Protein AF-A0A399FBV4-F1 (afdb_monomer_lite)

Foldseek 3Di:
DLVVLLVCCVVPVDDLVVSCVVVVHDSVVSVCSNVVVVVVVD

Structure (mmCIF, N/CA/C/O backbone):
data_AF-A0A399FBV4-F1
#
_entry.id   AF-A0A399FBV4-F1
#
loop_
_atom_site.group_PDB
_atom_site.id
_atom_site.type_symbol
_atom_site.label_atom_id
_atom_site.label_alt_id
_atom_site.label_comp_id
_atom_site.label_asym_id
_atom_site.label_entity_id
_atom_site.label_seq_id
_atom_site.pdbx_PDB_ins_code
_atom_site.Cartn_x
_atom_site.Cartn_y
_atom_site.Cartn_z
_atom_site.occupancy
_atom_site.B_iso_or_equiv
_atom_site.auth_seq_id
_atom_site.auth_comp_id
_atom_site.auth_asym_id
_atom_site.auth_atom_id
_atom_site.pdbx_PDB_model_num
ATOM 1 N N . MET A 1 1 ? -8.268 1.279 -10.952 1.00 73.69 1 MET A N 1
ATOM 2 C CA . MET A 1 1 ? -7.720 -0.027 -10.516 1.00 73.69 1 MET A CA 1
ATOM 3 C C . MET A 1 1 ? -6.944 0.096 -9.205 1.00 73.69 1 MET A C 1
ATOM 5 O O . MET A 1 1 ? -7.410 -0.412 -8.198 1.00 73.69 1 MET A O 1
ATOM 9 N N . ARG A 1 2 ? -5.824 0.841 -9.187 1.00 78.69 2 ARG A N 1
ATOM 10 C CA . ARG A 1 2 ? -4.969 1.023 -8.000 1.00 78.69 2 ARG A CA 1
ATOM 11 C C . ARG A 1 2 ? -5.695 1.567 -6.766 1.00 78.69 2 ARG A C 1
ATOM 13 O O . ARG A 1 2 ? -5.561 0.981 -5.701 1.00 78.69 2 ARG A O 1
ATOM 20 N N . ALA A 1 3 ? -6.448 2.660 -6.914 1.00 82.31 3 ALA A N 1
ATOM 21 C CA . ALA A 1 3 ? -7.178 3.277 -5.802 1.00 82.31 3 ALA A CA 1
ATOM 22 C C . ALA A 1 3 ? -8.182 2.296 -5.175 1.00 82.31 3 ALA A C 1
ATOM 24 O O . ALA A 1 3 ? -8.046 1.988 -4.001 1.00 82.31 3 ALA A O 1
ATOM 25 N N . ARG A 1 4 ? -9.048 1.674 -5.991 1.00 85.25 4 ARG A N 1
ATOM 26 C CA . ARG A 1 4 ? -9.993 0.635 -5.542 1.00 85.25 4 ARG A CA 1
ATOM 27 C C . ARG A 1 4 ? -9.336 -0.512 -4.772 1.00 85.25 4 ARG A C 1
ATOM 29 O O . ARG A 1 4 ? -9.857 -0.887 -3.733 1.00 85.25 4 ARG A O 1
ATOM 36 N N . LEU A 1 5 ? -8.196 -1.037 -5.237 1.00 87.88 5 LEU A N 1
ATOM 37 C CA . LEU A 1 5 ? -7.481 -2.097 -4.515 1.00 87.88 5 LEU A CA 1
ATOM 38 C C . LEU A 1 5 ? -7.018 -1.620 -3.135 1.00 87.88 5 LEU A C 1
ATOM 40 O O . LEU A 1 5 ? -7.196 -2.328 -2.151 1.00 87.88 5 LEU A O 1
ATOM 44 N N . VAL A 1 6 ? -6.426 -0.425 -3.056 1.00 85.44 6 VAL A N 1
ATOM 45 C CA . VAL A 1 6 ? -5.915 0.132 -1.794 1.00 85.44 6 VAL A CA 1
ATOM 46 C C . VAL A 1 6 ? -7.052 0.511 -0.843 1.00 85.44 6 VAL A C 1
ATOM 48 O O . VAL A 1 6 ? -6.938 0.298 0.361 1.00 85.44 6 VAL A O 1
ATOM 51 N N . GLU A 1 7 ? -8.153 1.042 -1.368 1.00 88.50 7 GLU A N 1
ATOM 52 C CA . GLU A 1 7 ? -9.360 1.348 -0.604 1.00 88.50 7 GLU A CA 1
ATOM 53 C C . GLU A 1 7 ? -10.009 0.077 -0.061 1.00 88.50 7 GLU A C 1
ATOM 55 O O . GLU A 1 7 ? -10.317 0.020 1.122 1.00 88.50 7 GLU A O 1
ATOM 60 N N . GLU A 1 8 ? -10.148 -0.968 -0.877 1.00 88.44 8 GLU A N 1
ATOM 61 C CA . GLU A 1 8 ? -10.703 -2.249 -0.439 1.00 88.44 8 GLU A CA 1
ATOM 62 C C . GLU A 1 8 ? -9.773 -2.940 0.565 1.00 88.44 8 GLU A C 1
ATOM 64 O O . GLU A 1 8 ? -10.243 -3.432 1.586 1.00 88.44 8 GLU A O 1
ATOM 69 N N . TYR A 1 9 ? -8.453 -2.897 0.352 1.00 87.12 9 TYR A N 1
ATOM 70 C CA . TYR A 1 9 ? -7.461 -3.351 1.332 1.00 87.12 9 TYR A CA 1
ATOM 71 C C . TYR A 1 9 ? -7.604 -2.615 2.670 1.00 87.12 9 TYR A C 1
ATOM 73 O O . TYR A 1 9 ? -7.578 -3.242 3.724 1.00 87.12 9 TYR A O 1
ATOM 81 N N . ARG A 1 10 ? -7.801 -1.291 2.645 1.00 83.25 10 ARG A N 1
ATOM 82 C CA . ARG A 1 10 ? -8.010 -0.477 3.852 1.00 83.25 10 ARG A CA 1
ATOM 83 C C . ARG A 1 10 ? -9.355 -0.732 4.531 1.00 83.25 10 ARG A C 1
ATOM 85 O O . ARG A 1 10 ? -9.400 -0.726 5.753 1.00 83.25 10 ARG A O 1
ATOM 92 N N . GLN A 1 11 ? -10.426 -0.925 3.765 1.00 87.50 11 GLN A N 1
ATOM 93 C CA . GLN A 1 11 ? -11.773 -1.134 4.304 1.00 87.50 11 GLN A CA 1
ATOM 94 C C . GLN A 1 11 ? -11.973 -2.549 4.848 1.00 87.50 11 GLN A C 1
ATOM 96 O O . GLN A 1 11 ? -12.633 -2.726 5.865 1.00 87.50 11 GLN A O 1
ATOM 101 N N . THR A 1 12 ? -11.422 -3.556 4.169 1.00 85.06 12 THR A N 1
ATOM 102 C CA . THR A 1 12 ? -11.667 -4.970 4.490 1.00 85.06 12 THR A C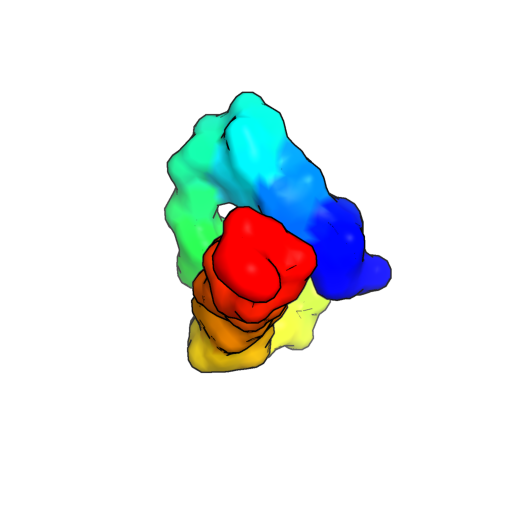A 1
ATOM 103 C C . THR A 1 12 ? -10.526 -5.620 5.265 1.00 85.06 12 THR A C 1
ATOM 105 O O . THR A 1 12 ? -10.734 -6.652 5.893 1.00 85.06 12 THR A O 1
ATOM 108 N N . GLY A 1 13 ? -9.307 -5.073 5.187 1.00 81.94 13 GLY A N 1
ATOM 109 C CA . GLY A 1 13 ? -8.105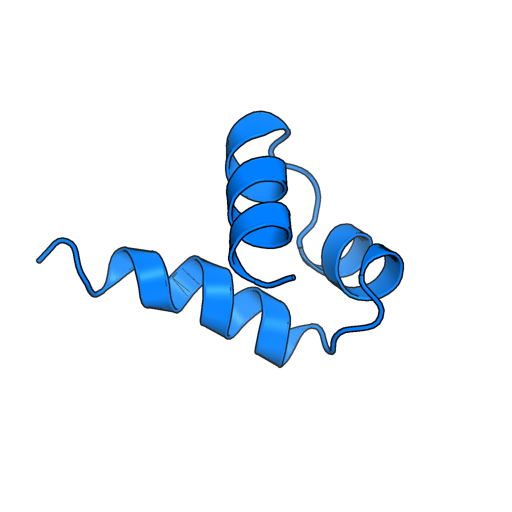 -5.739 5.696 1.00 81.94 13 GLY A CA 1
ATOM 110 C C . GLY A 1 13 ? -7.779 -7.051 4.971 1.00 81.94 13 GLY A C 1
ATOM 111 O O . GLY A 1 13 ? -7.004 -7.857 5.485 1.00 81.94 13 GLY A O 1
ATOM 112 N N . ALA A 1 14 ? -8.383 -7.303 3.802 1.00 84.06 14 ALA A N 1
ATOM 113 C CA . ALA A 1 14 ? -8.207 -8.549 3.069 1.00 84.06 14 ALA A CA 1
ATOM 114 C C . ALA A 1 14 ? -6.754 -8.755 2.623 1.00 84.06 14 ALA A C 1
ATOM 116 O O . ALA A 1 14 ? -6.016 -7.809 2.349 1.00 84.06 14 ALA A O 1
ATOM 117 N N . SER A 1 15 ? -6.353 -10.022 2.490 1.00 87.12 15 SER A N 1
ATOM 118 C CA . SER A 1 15 ? -5.014 -10.368 2.013 1.00 87.12 15 SER A CA 1
ATOM 119 C C . SER A 1 15 ? -4.713 -9.733 0.657 1.00 87.12 15 SER A C 1
ATOM 121 O O . SER A 1 15 ? -5.456 -9.894 -0.314 1.00 87.12 15 SER A O 1
ATOM 123 N N . LEU A 1 16 ? -3.562 -9.066 0.598 1.00 85.25 16 LEU A N 1
ATOM 124 C CA . LEU A 1 16 ? -3.047 -8.379 -0.584 1.00 85.25 16 LEU A CA 1
ATOM 125 C C . LEU A 1 16 ? -2.940 -9.313 -1.796 1.00 85.25 16 LEU A C 1
ATOM 127 O O . LEU A 1 16 ? -3.325 -8.913 -2.887 1.00 85.25 16 LEU A O 1
ATOM 131 N N . HIS A 1 17 ? -2.552 -10.572 -1.584 1.00 87.12 17 HIS A N 1
ATOM 132 C CA . HIS A 1 17 ? -2.524 -11.610 -2.619 1.00 87.12 17 HIS A CA 1
ATOM 133 C C . HIS A 1 17 ? -3.925 -11.903 -3.190 1.00 87.12 17 HIS A C 1
ATOM 135 O O . HIS A 1 17 ? -4.109 -11.967 -4.407 1.00 87.12 17 HIS A O 1
ATOM 141 N N . SER A 1 18 ? -4.948 -12.027 -2.339 1.00 88.69 18 SER A N 1
ATOM 142 C CA . SER A 1 18 ? -6.327 -12.250 -2.796 1.00 88.69 18 SER A CA 1
ATOM 143 C C . SER A 1 18 ? -6.849 -11.065 -3.605 1.00 88.69 18 SER A C 1
ATOM 145 O O . SER A 1 18 ? -7.467 -11.257 -4.652 1.00 88.69 18 SER A O 1
ATOM 147 N N . LEU A 1 19 ? -6.554 -9.839 -3.163 1.00 88.88 19 LEU A N 1
ATOM 148 C CA . LEU A 1 19 ? -6.887 -8.628 -3.913 1.00 88.88 19 LEU A CA 1
ATOM 149 C C . LEU A 1 19 ? -6.111 -8.565 -5.231 1.00 88.88 19 LEU A C 1
ATOM 151 O O . LEU A 1 19 ? -6.696 -8.288 -6.272 1.00 88.88 19 LEU A O 1
ATOM 155 N N . ALA A 1 20 ? -4.821 -8.889 -5.222 1.00 90.25 20 ALA A N 1
ATOM 156 C CA . ALA A 1 20 ? -3.991 -8.901 -6.416 1.00 90.25 20 ALA A CA 1
ATOM 157 C C . ALA A 1 20 ? -4.583 -9.830 -7.489 1.00 90.25 20 ALA A C 1
ATOM 159 O O . ALA A 1 20 ? -4.821 -9.402 -8.617 1.00 90.25 20 ALA A O 1
ATOM 160 N N . ARG A 1 21 ? -4.971 -11.053 -7.104 1.00 90.44 21 ARG A N 1
ATOM 161 C CA . ARG A 1 21 ? -5.644 -12.008 -7.996 1.00 90.44 21 ARG A CA 1
ATOM 162 C C . ARG A 1 21 ? -7.010 -11.505 -8.474 1.00 90.44 21 ARG A C 1
ATOM 164 O O . ARG A 1 21 ? -7.305 -11.605 -9.660 1.00 90.44 21 ARG A O 1
ATOM 171 N N . LYS A 1 22 ? -7.823 -10.933 -7.578 1.00 88.38 22 LYS A N 1
ATOM 172 C CA . LYS A 1 22 ? -9.153 -10.376 -7.894 1.00 88.38 22 LYS A CA 1
ATOM 173 C C . LYS A 1 22 ? -9.085 -9.244 -8.921 1.00 88.38 22 LYS A C 1
ATOM 175 O O . LYS A 1 22 ? -9.952 -9.141 -9.780 1.00 88.38 22 LYS A O 1
ATOM 180 N N . TYR A 1 23 ? -8.054 -8.409 -8.833 1.00 87.19 23 TYR A N 1
ATOM 181 C CA . TYR A 1 23 ? -7.834 -7.290 -9.745 1.00 87.19 23 TYR A CA 1
ATOM 182 C C . TYR A 1 23 ? -6.914 -7.634 -10.925 1.00 87.19 23 TYR A C 1
ATOM 184 O O . TYR A 1 23 ? -6.639 -6.754 -11.733 1.00 87.19 23 TYR A O 1
ATOM 192 N N . GLY A 1 24 ? -6.437 -8.877 -11.048 1.00 89.31 24 GLY A N 1
ATOM 193 C CA . GLY A 1 24 ? -5.549 -9.294 -12.138 1.00 89.31 24 GLY A CA 1
ATOM 194 C C . GLY A 1 24 ? -4.185 -8.599 -12.127 1.00 89.31 24 GLY A C 1
ATOM 195 O O . GLY A 1 24 ? -3.599 -8.365 -13.180 1.00 89.31 24 GLY A O 1
ATOM 196 N N . VAL A 1 25 ? -3.688 -8.222 -10.949 1.00 88.25 25 VAL A N 1
ATOM 197 C CA . VAL A 1 25 ? -2.391 -7.560 -10.777 1.00 88.25 25 VAL A CA 1
ATOM 198 C C . VAL A 1 25 ? -1.413 -8.482 -10.059 1.00 88.25 25 VAL A C 1
ATOM 200 O O . VAL A 1 25 ? -1.810 -9.338 -9.272 1.00 88.25 25 VAL A O 1
ATOM 203 N N . GLY A 1 26 ? -0.118 -8.308 -10.319 1.00 87.62 26 GLY A N 1
ATOM 204 C CA . GLY A 1 26 ? 0.922 -9.041 -9.599 1.00 87.62 26 GLY A CA 1
ATOM 205 C C . GLY A 1 26 ? 0.991 -8.628 -8.127 1.00 87.62 26 GLY A C 1
ATOM 206 O O . GLY A 1 26 ? 0.766 -7.462 -7.794 1.00 87.62 26 GLY A O 1
ATOM 207 N N . ASP A 1 27 ? 1.348 -9.568 -7.250 1.00 86.62 27 ASP A N 1
ATOM 208 C CA . ASP A 1 27 ? 1.439 -9.329 -5.803 1.00 86.62 27 ASP A CA 1
ATOM 209 C C . ASP A 1 27 ? 2.395 -8.169 -5.470 1.00 86.62 27 ASP A C 1
ATOM 211 O O . ASP A 1 27 ? 2.018 -7.233 -4.769 1.00 86.62 27 ASP A O 1
ATOM 215 N N . GLY A 1 28 ? 3.573 -8.127 -6.105 1.00 86.44 28 GLY A N 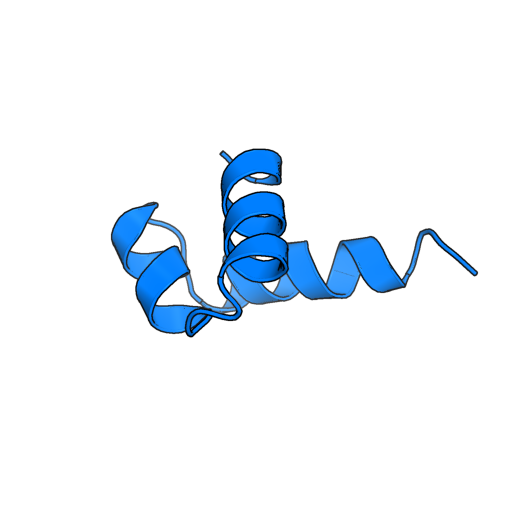1
ATOM 216 C CA . GLY A 1 28 ? 4.529 -7.024 -5.944 1.00 86.44 28 GLY A CA 1
ATOM 217 C C . GLY A 1 28 ? 3.988 -5.660 -6.397 1.00 86.44 28 GLY A C 1
ATOM 218 O O . GLY A 1 28 ? 4.277 -4.637 -5.775 1.00 86.44 28 GLY A O 1
ATOM 219 N N . THR A 1 29 ? 3.145 -5.628 -7.435 1.00 87.38 29 THR A N 1
ATOM 220 C CA . THR A 1 29 ? 2.467 -4.403 -7.886 1.00 87.38 29 THR A CA 1
ATOM 221 C C . THR A 1 29 ? 1.443 -3.938 -6.856 1.00 87.38 29 THR A C 1
ATOM 223 O O . THR A 1 29 ? 1.436 -2.763 -6.485 1.00 87.38 29 THR A O 1
ATOM 226 N N . ALA A 1 30 ? 0.611 -4.852 -6.353 1.00 88.25 30 ALA A N 1
ATOM 227 C CA . ALA A 1 30 ? -0.372 -4.546 -5.322 1.00 88.25 30 ALA A CA 1
ATOM 228 C C . ALA A 1 30 ? 0.311 -4.076 -4.023 1.00 88.25 30 ALA A C 1
ATOM 230 O O . ALA A 1 30 ? -0.096 -3.076 -3.424 1.00 88.25 30 ALA A O 1
ATOM 231 N N . TRP A 1 31 ? 1.414 -4.722 -3.641 1.00 87.56 31 TRP A N 1
ATOM 232 C CA . TRP A 1 31 ? 2.211 -4.349 -2.478 1.00 87.56 31 TRP A CA 1
ATOM 233 C C . TRP A 1 31 ? 2.840 -2.965 -2.645 1.00 87.56 31 TRP A C 1
ATOM 235 O O . TRP A 1 31 ? 2.723 -2.119 -1.759 1.00 87.56 31 TRP A O 1
ATOM 245 N N . GLY A 1 32 ? 3.417 -2.672 -3.815 1.00 87.69 32 GLY A N 1
ATOM 246 C CA . GLY A 1 32 ? 3.936 -1.344 -4.153 1.00 87.69 32 GLY A CA 1
ATOM 247 C C . GLY A 1 32 ? 2.858 -0.258 -4.113 1.00 87.69 32 GLY A C 1
ATOM 248 O O . GLY A 1 32 ? 3.123 0.882 -3.726 1.00 87.69 32 GLY A O 1
ATOM 249 N N . TRP A 1 33 ? 1.611 -0.598 -4.439 1.00 86.81 33 TRP A N 1
ATOM 250 C CA . TRP A 1 33 ? 0.497 0.340 -4.367 1.00 86.81 33 TRP A CA 1
ATOM 251 C C . TRP A 1 33 ? 0.097 0.688 -2.937 1.00 86.81 33 TRP A C 1
ATOM 253 O O . TRP A 1 33 ? -0.053 1.878 -2.650 1.00 86.81 33 TRP A O 1
ATOM 263 N N . VAL A 1 34 ? -0.028 -0.317 -2.067 1.00 81.25 34 VAL A N 1
ATOM 264 C CA . VAL A 1 34 ? -0.372 -0.151 -0.647 1.00 81.25 34 VAL A CA 1
ATOM 265 C C . VAL A 1 34 ? 0.774 0.514 0.119 1.00 81.25 34 VAL A C 1
ATOM 267 O O . VAL A 1 34 ? 0.555 1.493 0.834 1.00 81.25 34 VAL A O 1
ATOM 270 N N . LYS A 1 35 ? 2.015 0.047 -0.065 1.00 81.44 35 LYS A N 1
ATOM 271 C CA . LYS A 1 35 ? 3.189 0.594 0.632 1.00 81.44 35 LYS A CA 1
ATOM 272 C C . LYS A 1 35 ? 3.554 1.992 0.135 1.00 81.44 35 LYS A C 1
ATOM 274 O O . LYS A 1 35 ? 3.872 2.861 0.939 1.00 81.44 35 LYS A O 1
ATOM 279 N N . GLY A 1 36 ? 3.441 2.236 -1.173 1.00 69.00 36 GLY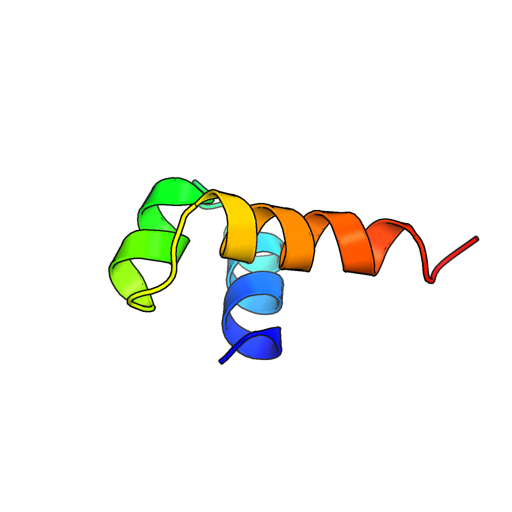 A N 1
ATOM 280 C CA . GLY A 1 36 ? 3.726 3.535 -1.784 1.00 69.00 36 GLY A CA 1
ATOM 281 C C . GLY A 1 36 ? 2.758 4.649 -1.369 1.00 69.00 36 GLY A C 1
ATOM 282 O O . GLY A 1 36 ? 3.135 5.815 -1.420 1.00 69.00 36 GLY A O 1
ATOM 283 N N . GLN A 1 37 ? 1.540 4.327 -0.909 1.00 61.88 37 GLN A N 1
ATOM 284 C CA . GLN A 1 37 ? 0.668 5.327 -0.274 1.00 61.88 37 GLN A CA 1
ATOM 285 C C . GLN A 1 37 ? 1.121 5.706 1.142 1.00 61.88 37 GLN A C 1
ATOM 287 O O . GLN A 1 37 ? 0.842 6.817 1.582 1.00 61.88 37 GLN A O 1
ATOM 292 N N . ARG A 1 38 ? 1.853 4.831 1.844 1.00 54.69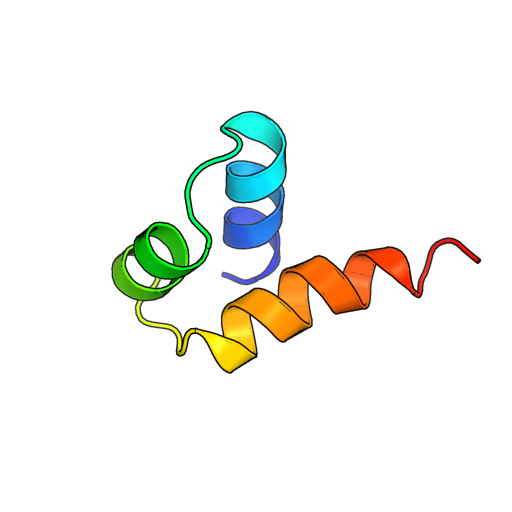 38 ARG A N 1
ATOM 293 C CA . ARG A 1 38 ? 2.382 5.127 3.183 1.00 54.69 38 ARG A CA 1
ATOM 294 C C . ARG A 1 38 ? 3.582 6.079 3.149 1.00 54.69 38 ARG A C 1
ATOM 296 O O . ARG A 1 38 ? 3.829 6.755 4.135 1.00 54.69 38 ARG A O 1
ATOM 303 N N . SER A 1 39 ? 4.277 6.179 2.014 1.00 51.56 39 SER A N 1
ATOM 304 C CA . SER A 1 39 ? 5.408 7.101 1.816 1.00 51.56 39 SER A CA 1
ATOM 305 C C . SER A 1 39 ? 5.016 8.514 1.369 1.00 51.56 39 SER A C 1
ATOM 307 O O . SER A 1 39 ? 5.884 9.372 1.320 1.00 51.56 39 SER A O 1
ATOM 309 N N . LYS A 1 40 ? 3.745 8.782 1.033 1.00 48.78 40 LYS A N 1
ATOM 310 C CA . LYS A 1 40 ? 3.278 10.123 0.613 1.00 48.78 40 LYS A CA 1
ATOM 311 C C . LYS A 1 40 ? 2.621 10.922 1.755 1.00 48.78 40 LYS A C 1
ATOM 313 O O . LYS A 1 40 ? 1.975 11.930 1.500 1.00 48.78 40 LYS A O 1
ATOM 318 N N . LEU A 1 41 ? 2.744 10.424 2.986 1.00 50.62 41 LEU A N 1
ATOM 319 C CA . LEU A 1 41 ? 2.186 10.985 4.224 1.00 50.62 41 LEU A CA 1
ATOM 320 C C . LEU A 1 41 ? 3.285 11.309 5.257 1.00 50.62 41 LEU A C 1
ATOM 322 O O . LEU A 1 41 ? 2.982 11.461 6.437 1.00 50.62 41 LEU A O 1
ATOM 326 N N . GLY A 1 42 ? 4.544 11.362 4.811 1.00 39.59 42 GLY A N 1
ATOM 327 C CA . GLY A 1 42 ? 5.690 11.857 5.574 1.00 39.59 42 GLY A CA 1
ATOM 328 C C . GLY A 1 42 ? 6.223 13.132 4.948 1.00 39.59 42 GLY A C 1
ATOM 329 O O . GLY A 1 42 ? 6.088 13.255 3.708 1.00 39.59 42 GLY A O 1
#

pLDDT: mean 80.65, std 12.94, range [39.59, 90.4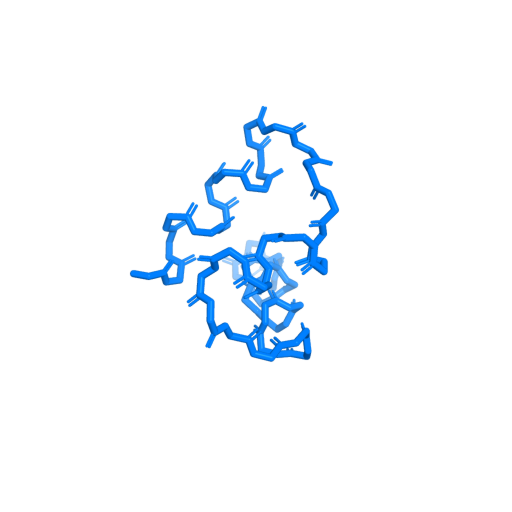4]

Sequence (42 aa):
MRARLVEEYRQTGASLHSLARKYGVGDGTAWGWVKGQRSKLG

Organism: NCBI:txid1227551

Radius of gyration: 9.53 Å; chains: 1; bounding box: 18×24×18 Å

Secondary structure (DSSP, 8-state):
-HHHHHHHHHHH---HHHHHHHTT--HHHHHHHHHHHHTT--